Protein AF-A0A3M1HXH1-F1 (afdb_monomer)

Solvent-accessible surface area (backbone atoms only — not comparable to full-atom values): 6342 Å² total; per-residue (Å²): 128,79,93,63,72,95,75,57,53,61,95,86,37,62,71,75,61,37,61,41,95,89,81,43,70,46,76,88,44,58,52,86,65,68,46,50,64,62,38,23,75,74,55,79,38,80,52,63,81,38,90,57,32,92,78,54,69,67,51,60,57,67,43,50,77,71,72,41,80,65,71,60,72,55,82,80,43,47,68,58,52,51,52,52,52,51,55,52,52,55,51,52,53,52,55,52,62,77,73,107

pLDDT: mean 85.34, std 13.7, range [39.34, 98.38]

Mean predicted aligned error: 8.09 Å

Secondary structure (DSSP, 8-state):
--SS-TT-EETTEETT--EETTTEE-GGGTHHHHTHHHHHHTTSSGGGG-TTHHHHTTS-HHHHHTT-----THHHHHHHHHHHHHHHHHHHHHHHHH--

Radius of gyration: 22.23 Å; Cα contacts (8 Å, |Δi|>4): 54; chains: 1; bounding box: 49×23×65 Å

Structure (mmCIF, N/CA/C/O backbone):
data_AF-A0A3M1HXH1-F1
#
_entry.id   AF-A0A3M1HXH1-F1
#
loop_
_atom_site.group_PDB
_atom_site.id
_atom_site.type_symbol
_atom_site.label_atom_id
_atom_site.label_alt_id
_atom_site.label_comp_id
_atom_site.label_asym_id
_atom_site.label_entity_id
_atom_site.label_seq_id
_atom_site.pdbx_PDB_ins_code
_atom_site.Cartn_x
_atom_site.Cartn_y
_atom_site.Cartn_z
_atom_site.occupancy
_atom_site.B_iso_or_equiv
_atom_site.auth_seq_id
_atom_site.auth_comp_id
_atom_site.auth_asym_id
_atom_site.auth_atom_id
_atom_site.pdbx_PDB_model_num
ATOM 1 N N . VAL A 1 1 ? -12.513 2.309 -18.162 1.00 45.59 1 VAL A N 1
ATOM 2 C CA . VAL A 1 1 ? -11.455 3.347 -18.217 1.00 45.59 1 VAL A CA 1
ATOM 3 C C . VAL A 1 1 ? -10.334 2.797 -19.082 1.00 45.59 1 VAL A C 1
ATOM 5 O O . VAL A 1 1 ? -9.955 1.657 -18.848 1.00 45.59 1 VAL A O 1
ATOM 8 N N . SER A 1 2 ? -9.878 3.517 -20.115 1.00 39.34 2 SER A N 1
ATOM 9 C CA . SER A 1 2 ? -8.738 3.062 -20.930 1.00 39.34 2 SER A CA 1
ATOM 10 C C . SER A 1 2 ? -7.526 2.861 -20.019 1.00 39.34 2 SER A C 1
ATOM 12 O O . SER A 1 2 ? -7.116 3.799 -19.338 1.00 39.34 2 SER A O 1
ATOM 14 N N . TYR A 1 3 ? -6.979 1.645 -19.979 1.00 50.97 3 TYR A N 1
ATOM 15 C CA . TYR A 1 3 ? -5.814 1.304 -19.151 1.00 50.97 3 TYR A CA 1
ATOM 16 C C . TYR A 1 3 ? -4.504 1.910 -19.670 1.00 50.97 3 TYR A C 1
ATOM 18 O O . TYR A 1 3 ? -3.489 1.845 -18.984 1.00 50.97 3 TYR A O 1
ATOM 26 N N . VAL A 1 4 ? -4.524 2.516 -20.858 1.00 55.91 4 VAL A N 1
ATOM 27 C CA . VAL A 1 4 ? -3.369 3.178 -21.461 1.00 55.91 4 VAL A CA 1
ATOM 28 C C . VAL A 1 4 ? -3.746 4.637 -21.710 1.00 55.91 4 VAL A C 1
ATOM 30 O O . VAL A 1 4 ? -4.669 4.889 -22.496 1.00 55.91 4 VAL A O 1
ATOM 33 N N . PRO A 1 5 ? -3.096 5.608 -21.041 1.00 55.28 5 PRO A N 1
ATOM 34 C CA . PRO A 1 5 ? -3.256 7.008 -21.391 1.00 55.28 5 PRO A CA 1
ATOM 35 C C . PRO A 1 5 ? -2.759 7.205 -22.824 1.00 55.28 5 PRO A C 1
ATOM 37 O O . PRO A 1 5 ? -1.619 6.882 -23.143 1.00 55.28 5 PRO A O 1
ATOM 40 N N . THR A 1 6 ? -3.590 7.776 -23.692 1.00 52.75 6 THR A N 1
ATOM 41 C CA . THR A 1 6 ? -3.243 8.134 -25.082 1.00 52.75 6 THR A CA 1
ATOM 42 C C . THR A 1 6 ? -2.081 9.149 -25.168 1.00 52.75 6 THR A C 1
ATOM 44 O O . THR A 1 6 ? -1.605 9.467 -26.256 1.00 52.75 6 THR A O 1
ATOM 47 N N . TYR A 1 7 ? -1.633 9.682 -24.027 1.00 54.25 7 TYR A N 1
ATOM 48 C CA . TYR A 1 7 ? -0.830 10.899 -23.912 1.00 54.25 7 TYR A CA 1
ATOM 49 C C . TYR A 1 7 ? 0.645 10.659 -23.561 1.00 54.25 7 TYR A C 1
ATOM 51 O O . TYR A 1 7 ? 1.451 11.563 -23.756 1.00 54.25 7 TYR A O 1
ATOM 59 N N . GLU A 1 8 ? 1.026 9.469 -23.090 1.00 64.19 8 GLU A N 1
ATOM 60 C CA . GLU A 1 8 ? 2.422 9.177 -22.739 1.00 64.19 8 GLU A CA 1
ATOM 61 C C . GLU A 1 8 ? 3.194 8.724 -23.986 1.00 64.19 8 GLU A C 1
ATOM 63 O O . GLU A 1 8 ? 3.190 7.552 -24.382 1.00 64.19 8 GLU A O 1
ATOM 68 N N . ARG A 1 9 ? 3.804 9.708 -24.654 1.00 66.25 9 ARG A N 1
ATOM 69 C CA . ARG A 1 9 ? 4.631 9.527 -25.848 1.00 66.25 9 ARG A CA 1
ATOM 70 C C . ARG A 1 9 ? 6.036 10.060 -25.599 1.00 66.25 9 ARG A C 1
ATOM 72 O O . ARG A 1 9 ? 6.199 11.240 -25.311 1.00 66.25 9 ARG A O 1
ATOM 79 N N . GLU A 1 10 ? 7.032 9.203 -25.771 1.00 70.50 10 GLU A N 1
ATOM 80 C CA . GLU A 1 10 ? 8.437 9.600 -25.901 1.00 70.50 10 GLU A CA 1
ATOM 81 C C . GLU A 1 10 ? 8.762 9.582 -27.395 1.00 70.50 10 GLU A C 1
ATOM 83 O O . GLU A 1 10 ? 8.486 8.585 -28.065 1.00 70.50 10 GLU A O 1
ATOM 88 N N . GLU A 1 11 ? 9.280 10.690 -27.936 1.00 75.44 11 GLU A N 1
ATOM 89 C CA . GLU A 1 11 ? 9.629 10.804 -29.365 1.00 75.44 11 GLU A CA 1
ATOM 90 C C . GLU A 1 11 ? 8.484 10.348 -30.300 1.00 75.44 11 GLU A C 1
ATOM 92 O O . GLU A 1 11 ? 8.680 9.562 -31.226 1.00 75.44 11 GLU A O 1
ATOM 97 N N . GLU A 1 12 ? 7.253 10.786 -30.001 1.00 72.94 12 GLU A N 1
ATOM 98 C CA . GLU A 1 12 ? 6.008 10.451 -30.724 1.00 72.94 12 GLU A CA 1
ATOM 99 C C . GLU A 1 12 ? 5.556 8.977 -30.659 1.00 72.94 12 GLU A C 1
ATOM 101 O O . GLU A 1 12 ? 4.494 8.627 -31.185 1.00 72.94 12 GLU A O 1
ATOM 106 N N . LYS A 1 13 ? 6.280 8.105 -29.949 1.00 74.81 13 LYS A N 1
ATOM 107 C CA . LYS A 1 13 ? 5.941 6.682 -29.802 1.00 74.81 13 LYS A CA 1
ATOM 108 C C . LYS A 1 13 ? 5.209 6.423 -28.491 1.00 74.81 13 LYS A C 1
ATOM 110 O O . LYS A 1 13 ? 5.627 6.875 -27.432 1.00 74.81 13 LYS A O 1
ATOM 115 N N . ASN A 1 14 ? 4.129 5.641 -28.552 1.00 75.88 14 ASN A N 1
ATOM 116 C CA . ASN A 1 14 ? 3.440 5.161 -27.353 1.00 75.88 14 ASN A CA 1
ATOM 117 C C . ASN A 1 14 ? 4.381 4.253 -26.548 1.00 75.88 14 ASN A C 1
ATOM 119 O O . ASN A 1 14 ? 4.741 3.163 -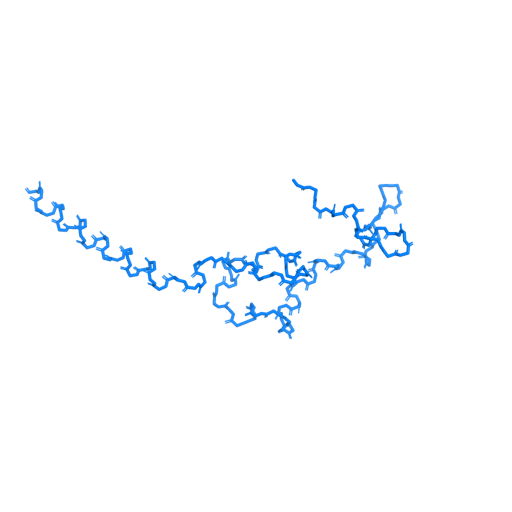27.001 1.00 75.88 14 ASN A O 1
ATOM 123 N N . ILE A 1 15 ? 4.735 4.692 -25.343 1.00 77.12 15 ILE A N 1
ATOM 124 C CA . ILE A 1 15 ? 5.706 4.007 -24.488 1.00 77.12 15 ILE A CA 1
ATOM 125 C C . ILE A 1 15 ? 5.179 2.686 -23.907 1.00 77.12 15 ILE A C 1
ATOM 127 O O . ILE A 1 15 ? 5.969 1.827 -23.518 1.00 77.12 15 ILE A O 1
ATOM 131 N N . PHE A 1 16 ? 3.857 2.497 -23.891 1.00 77.00 16 PHE A N 1
ATOM 132 C CA . PHE A 1 16 ? 3.182 1.280 -23.432 1.00 77.00 16 PHE A CA 1
ATOM 133 C C . PHE A 1 16 ? 2.862 0.293 -24.561 1.00 77.00 16 PHE A C 1
ATOM 135 O O . PHE A 1 16 ? 2.237 -0.741 -24.319 1.00 77.00 16 PHE A O 1
ATOM 142 N N . ALA A 1 17 ? 3.240 0.592 -25.807 1.00 78.69 17 ALA A N 1
ATOM 143 C CA . ALA A 1 17 ? 2.990 -0.309 -26.924 1.00 78.69 17 ALA A CA 1
ATOM 144 C C . ALA A 1 17 ? 3.796 -1.609 -26.763 1.00 78.69 17 ALA A C 1
ATOM 146 O O . ALA A 1 17 ? 5.013 -1.605 -26.896 1.00 78.69 17 ALA A O 1
ATOM 147 N N . VAL A 1 18 ? 3.115 -2.730 -26.522 1.00 81.00 18 VAL A N 1
ATOM 148 C CA . VAL A 1 18 ? 3.747 -4.049 -26.328 1.00 81.00 18 VAL A CA 1
ATOM 149 C C . VAL A 1 18 ? 3.928 -4.850 -27.619 1.00 81.00 18 VAL A C 1
ATOM 151 O O . VAL A 1 18 ? 4.594 -5.873 -27.608 1.00 81.00 18 VAL A O 1
ATOM 154 N N . GLY A 1 19 ? 3.353 -4.429 -28.744 1.00 82.44 19 GLY A N 1
ATOM 155 C CA . GLY A 1 19 ? 3.504 -5.135 -30.018 1.00 82.44 19 GLY A CA 1
ATOM 156 C C . GLY A 1 19 ? 2.351 -4.874 -30.976 1.00 82.44 19 GLY A C 1
ATOM 157 O O . GLY A 1 19 ? 1.639 -3.876 -30.859 1.00 82.44 19 GLY A O 1
ATOM 158 N N . ASN A 1 20 ? 2.159 -5.778 -31.935 1.00 84.12 20 ASN A N 1
ATOM 159 C CA . ASN A 1 20 ? 1.119 -5.670 -32.955 1.00 84.12 20 ASN A CA 1
ATOM 160 C C . ASN A 1 20 ? 0.494 -7.039 -33.248 1.00 84.12 20 ASN A C 1
ATOM 162 O O . ASN A 1 20 ? 1.208 -8.028 -33.356 1.00 84.12 20 ASN A O 1
ATOM 166 N N . LEU A 1 21 ? -0.821 -7.091 -33.480 1.00 84.50 21 LEU A N 1
ATOM 167 C CA . LEU A 1 21 ? -1.547 -8.337 -33.771 1.00 84.50 21 LEU A CA 1
ATOM 168 C C . LEU A 1 21 ? -0.953 -9.155 -34.933 1.00 84.50 21 LEU A C 1
ATOM 170 O O . LEU A 1 21 ? -1.040 -10.376 -34.916 1.00 84.50 21 LEU A O 1
ATOM 174 N N . ARG A 1 22 ? -0.337 -8.502 -35.929 1.00 88.50 22 ARG A N 1
ATOM 175 C CA . ARG A 1 22 ? 0.288 -9.169 -37.084 1.00 88.50 22 ARG A CA 1
ATOM 176 C C . ARG A 1 22 ? 1.730 -9.607 -36.838 1.00 88.50 22 ARG A C 1
ATOM 178 O O . ARG A 1 22 ? 2.180 -10.552 -37.471 1.00 88.50 22 ARG A O 1
ATOM 185 N N . LYS A 1 23 ? 2.465 -8.885 -35.988 1.00 84.81 23 LYS A N 1
ATOM 186 C CA . LYS A 1 23 ? 3.903 -9.113 -35.737 1.00 84.81 23 LYS A CA 1
ATOM 187 C C . LYS A 1 23 ? 4.173 -9.839 -34.417 1.00 84.81 23 LYS A C 1
ATOM 189 O O . LYS A 1 23 ? 5.308 -10.215 -34.160 1.00 84.81 23 LYS A O 1
ATOM 194 N N . GLY A 1 24 ? 3.141 -10.036 -33.600 1.00 81.38 24 GLY A N 1
ATOM 195 C CA . GLY A 1 24 ? 3.262 -10.582 -32.259 1.00 81.38 24 GLY A CA 1
ATOM 196 C C . GLY A 1 24 ? 3.634 -9.526 -31.219 1.00 81.38 24 GLY A C 1
ATOM 197 O O . GLY A 1 24 ? 3.579 -8.314 -31.457 1.00 81.38 24 GLY A O 1
ATOM 198 N N . VAL A 1 25 ? 3.954 -10.015 -30.026 1.00 79.56 25 VAL A N 1
ATOM 199 C CA . VAL A 1 25 ? 4.312 -9.197 -28.867 1.00 79.56 25 VAL A CA 1
ATOM 200 C C . VAL A 1 25 ? 5.829 -9.077 -28.781 1.00 79.56 25 VAL A C 1
ATOM 202 O O . VAL A 1 25 ? 6.535 -10.073 -28.881 1.00 79.56 25 VAL A O 1
ATOM 205 N N . GLU A 1 26 ? 6.319 -7.861 -28.569 1.00 77.31 26 GLU A N 1
ATOM 206 C CA . GLU A 1 26 ? 7.718 -7.588 -28.255 1.00 77.31 26 GLU A CA 1
ATOM 207 C C . GLU A 1 26 ? 7.918 -7.790 -26.745 1.00 77.31 26 GLU A C 1
ATOM 209 O O . GLU A 1 26 ? 7.454 -6.992 -25.927 1.00 77.31 26 GLU A O 1
ATOM 214 N N . GLU A 1 27 ? 8.567 -8.894 -26.364 1.00 65.81 27 GLU A N 1
ATOM 215 C CA . GLU A 1 27 ? 8.669 -9.350 -24.966 1.00 65.81 27 GLU A CA 1
ATOM 216 C C . GLU A 1 27 ? 9.290 -8.305 -24.027 1.00 65.81 27 GLU A C 1
ATOM 218 O O . GLU A 1 27 ? 8.814 -8.121 -22.907 1.00 65.81 27 GLU A O 1
ATOM 223 N N . THR A 1 28 ? 10.266 -7.538 -24.517 1.00 65.62 28 THR A N 1
ATOM 224 C CA . THR A 1 28 ? 10.996 -6.512 -23.754 1.00 65.62 28 THR A CA 1
ATOM 225 C C . THR A 1 28 ? 10.141 -5.313 -23.330 1.00 65.62 28 THR A C 1
ATOM 227 O O . THR A 1 28 ? 10.555 -4.533 -22.475 1.00 65.62 28 THR A O 1
ATOM 230 N N . LYS A 1 29 ? 8.934 -5.136 -23.889 1.00 66.38 29 LYS A N 1
ATOM 231 C CA . LYS A 1 29 ? 8.082 -3.962 -23.621 1.00 66.38 29 LYS A CA 1
ATOM 232 C C . LYS A 1 29 ? 7.017 -4.176 -22.541 1.00 66.38 29 LYS A C 1
ATOM 234 O O . LYS A 1 29 ? 6.321 -3.228 -22.180 1.00 66.38 29 LYS A O 1
ATOM 239 N N . ARG A 1 30 ? 6.882 -5.389 -21.989 1.00 66.44 30 ARG A N 1
ATOM 240 C CA . ARG A 1 30 ? 5.873 -5.713 -20.952 1.00 66.44 30 ARG A CA 1
ATOM 241 C C . ARG A 1 30 ? 6.234 -5.233 -19.543 1.00 66.44 30 ARG A C 1
ATOM 243 O O . ARG A 1 30 ? 5.366 -5.147 -18.676 1.00 66.44 30 ARG A O 1
ATOM 250 N N . GLU A 1 31 ? 7.495 -4.905 -19.309 1.00 70.81 31 GLU A N 1
ATOM 251 C CA . GLU A 1 31 ? 8.056 -4.734 -17.967 1.00 70.81 31 GLU A CA 1
ATOM 252 C C . GLU A 1 31 ? 7.623 -3.457 -17.222 1.00 70.81 31 GLU A C 1
ATOM 254 O O . GLU A 1 31 ? 7.728 -3.400 -15.996 1.00 70.81 31 GLU A O 1
ATOM 259 N N . ARG A 1 32 ? 7.076 -2.445 -17.916 1.00 75.44 32 ARG A N 1
ATOM 260 C CA . ARG A 1 32 ? 6.846 -1.100 -17.340 1.00 75.44 32 ARG A CA 1
ATOM 261 C C . ARG A 1 32 ? 5.959 -1.074 -16.086 1.00 75.44 32 ARG A C 1
ATOM 263 O O . ARG A 1 32 ? 6.227 -0.295 -15.175 1.00 75.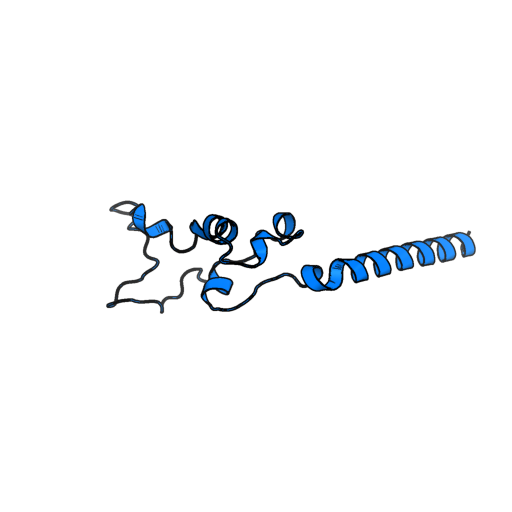44 32 ARG A O 1
ATOM 270 N N . LEU A 1 33 ? 4.912 -1.901 -16.038 1.00 81.38 33 LEU A N 1
ATOM 271 C CA . LEU A 1 33 ? 4.049 -2.068 -14.854 1.00 81.38 33 LEU A CA 1
ATOM 272 C C . LEU A 1 33 ? 4.141 -3.479 -14.251 1.00 81.38 33 LEU A C 1
ATOM 274 O O . LEU A 1 33 ? 3.727 -3.681 -13.111 1.00 81.38 33 LEU A O 1
ATOM 278 N N . GLY A 1 34 ? 4.686 -4.447 -14.998 1.00 83.44 34 GLY A N 1
ATOM 279 C CA . GLY A 1 34 ? 4.812 -5.841 -14.566 1.00 83.44 34 GLY A CA 1
ATOM 280 C C . GLY A 1 34 ? 5.854 -6.055 -13.466 1.00 83.44 34 GLY A C 1
ATOM 281 O O . GLY A 1 34 ? 5.706 -6.964 -12.656 1.00 83.44 34 GLY A O 1
ATOM 282 N N . ASN A 1 35 ? 6.857 -5.178 -13.370 1.00 89.56 35 ASN A N 1
ATOM 283 C CA . ASN A 1 35 ? 7.963 -5.318 -12.416 1.00 89.56 35 ASN A CA 1
ATOM 284 C C . ASN A 1 35 ? 7.639 -4.837 -10.987 1.00 89.56 35 ASN A C 1
ATOM 286 O O . ASN A 1 35 ? 8.526 -4.801 -10.137 1.00 89.56 35 ASN A O 1
ATOM 290 N N . PHE A 1 36 ? 6.387 -4.479 -10.690 1.00 91.62 36 PHE A N 1
ATOM 291 C CA . PHE A 1 36 ? 6.007 -3.851 -9.421 1.00 91.62 36 PHE A CA 1
ATOM 292 C C . PHE A 1 36 ? 6.404 -4.660 -8.173 1.00 91.62 36 PHE A C 1
ATOM 294 O O . PHE A 1 36 ? 6.927 -4.095 -7.215 1.00 91.62 36 PHE A O 1
ATOM 301 N N . TYR A 1 37 ? 6.231 -5.984 -8.177 1.00 93.44 37 TYR A N 1
ATOM 302 C CA . TYR A 1 37 ? 6.622 -6.810 -7.027 1.00 93.44 37 TYR A CA 1
ATOM 303 C C . TYR A 1 37 ? 8.141 -6.868 -6.827 1.00 93.44 37 TYR A C 1
ATOM 305 O O . TYR A 1 37 ? 8.603 -6.776 -5.692 1.00 93.44 37 TYR A O 1
ATOM 313 N N . HIS A 1 38 ? 8.926 -6.886 -7.907 1.00 94.44 38 HIS A N 1
ATOM 314 C CA . HIS A 1 38 ? 10.381 -6.746 -7.810 1.00 94.44 38 HIS A CA 1
ATOM 315 C C . HIS A 1 38 ? 10.792 -5.369 -7.274 1.00 94.44 38 HIS A C 1
ATOM 317 O O . HIS A 1 38 ? 11.765 -5.255 -6.529 1.00 94.44 38 HIS A O 1
ATOM 323 N N . GLU A 1 39 ? 10.056 -4.308 -7.618 1.00 94.00 39 GLU A N 1
ATOM 324 C CA . GLU A 1 39 ? 10.276 -2.983 -7.033 1.00 94.00 39 GLU A CA 1
ATOM 325 C C . GLU A 1 39 ? 9.993 -2.977 -5.521 1.00 94.00 39 GLU A C 1
ATOM 327 O O . GLU A 1 39 ? 10.772 -2.412 -4.748 1.00 94.00 39 GLU A O 1
ATOM 332 N N . ILE A 1 40 ? 8.923 -3.652 -5.082 1.00 95.69 40 ILE A N 1
ATOM 333 C CA . ILE A 1 40 ? 8.614 -3.838 -3.658 1.00 95.69 40 ILE A CA 1
ATOM 334 C C . ILE A 1 40 ? 9.746 -4.596 -2.954 1.00 95.69 40 ILE A C 1
ATOM 336 O O . ILE A 1 40 ? 10.225 -4.139 -1.918 1.00 95.69 40 ILE A O 1
ATOM 340 N N . GLU A 1 41 ? 10.222 -5.711 -3.510 1.00 95.81 41 GLU A N 1
ATOM 341 C CA . GLU A 1 41 ? 11.324 -6.503 -2.940 1.00 95.81 41 GLU A CA 1
ATOM 342 C C . GLU A 1 41 ? 12.609 -5.677 -2.782 1.00 95.81 41 GLU A C 1
ATOM 344 O O . GLU A 1 41 ? 13.291 -5.753 -1.752 1.00 95.81 41 GLU A O 1
ATOM 349 N N . LYS A 1 42 ? 12.905 -4.813 -3.761 1.00 96.12 42 LYS A N 1
ATOM 350 C CA . LYS A 1 42 ? 14.031 -3.865 -3.724 1.00 96.12 42 LYS A CA 1
ATOM 351 C C . LYS A 1 42 ? 13.841 -2.719 -2.724 1.00 96.12 42 LYS A C 1
ATOM 353 O O . LYS A 1 42 ? 14.800 -2.016 -2.431 1.00 96.12 42 LYS A O 1
ATOM 358 N N . GLY A 1 43 ? 12.646 -2.556 -2.154 1.00 94.50 43 GLY A N 1
ATOM 359 C CA . GLY A 1 43 ? 12.338 -1.514 -1.173 1.00 94.50 43 GLY A CA 1
ATOM 360 C C . GLY A 1 43 ? 12.022 -0.152 -1.789 1.00 94.50 43 GLY A C 1
ATOM 361 O O . GLY A 1 43 ? 12.076 0.849 -1.083 1.00 94.50 43 GLY A O 1
ATOM 362 N N . LEU A 1 44 ? 11.675 -0.104 -3.079 1.00 93.75 44 LEU A N 1
ATOM 363 C CA . LEU A 1 44 ? 11.277 1.138 -3.756 1.00 93.75 44 LEU A CA 1
ATOM 364 C C . LEU A 1 44 ? 9.906 1.646 -3.290 1.00 93.75 44 LEU A C 1
ATOM 366 O O . LEU A 1 44 ? 9.603 2.825 -3.437 1.00 93.75 44 LEU A O 1
ATOM 370 N N . HIS A 1 45 ? 9.096 0.763 -2.702 1.00 94.06 45 HIS A N 1
ATOM 371 C CA . HIS A 1 45 ? 7.775 1.075 -2.164 1.00 94.06 45 HIS A CA 1
ATOM 372 C C . HIS A 1 45 ? 7.701 0.698 -0.679 1.00 94.06 45 HIS A C 1
ATOM 374 O O . HIS A 1 45 ? 8.271 -0.322 -0.273 1.00 94.06 45 HIS A O 1
ATOM 380 N N . PRO A 1 46 ? 6.916 1.422 0.143 1.00 94.19 46 PRO A N 1
ATOM 381 C CA . PRO A 1 46 ? 6.748 1.122 1.571 1.00 94.19 46 PRO A CA 1
ATOM 382 C C . PRO A 1 46 ? 6.029 -0.213 1.825 1.00 94.19 46 PRO A C 1
ATOM 384 O O . PRO A 1 46 ? 5.884 -0.650 2.964 1.00 94.19 46 PRO A O 1
ATOM 387 N N . CYS A 1 47 ? 5.545 -0.867 0.768 1.00 96.25 47 CYS A N 1
ATOM 388 C CA . CYS A 1 47 ? 4.896 -2.167 0.822 1.00 96.25 47 CYS A CA 1
ATOM 389 C C . CYS A 1 47 ? 5.813 -3.278 1.358 1.00 96.25 47 CYS A C 1
ATOM 391 O O . CYS A 1 47 ? 5.285 -4.218 1.942 1.00 96.25 47 CYS A O 1
ATOM 393 N N . LYS A 1 48 ? 7.147 -3.165 1.229 1.00 96.31 48 LYS A N 1
ATOM 394 C CA . LYS A 1 48 ? 8.105 -4.216 1.631 1.00 96.31 48 LYS A CA 1
ATOM 395 C C . LYS A 1 48 ? 7.949 -4.669 3.087 1.00 96.31 48 LYS A C 1
ATOM 397 O O . LYS A 1 48 ? 8.090 -5.848 3.380 1.00 96.31 48 LYS A O 1
ATOM 402 N N . SER A 1 49 ? 7.657 -3.735 3.989 1.00 95.94 49 SER A N 1
ATOM 403 C CA . SER A 1 49 ? 7.452 -3.988 5.422 1.00 95.94 49 SER A CA 1
ATOM 404 C C . SER A 1 49 ? 5.982 -3.886 5.845 1.00 95.94 49 SER A C 1
ATOM 406 O O . SER A 1 49 ? 5.665 -3.906 7.033 1.00 95.94 49 SER A O 1
ATOM 408 N N . CYS A 1 50 ? 5.058 -3.755 4.890 1.00 96.56 50 CYS A N 1
ATOM 409 C CA . CYS A 1 50 ? 3.643 -3.568 5.176 1.00 96.56 50 CYS A CA 1
ATOM 410 C C . CYS A 1 50 ? 2.962 -4.911 5.466 1.00 96.56 50 CYS A C 1
ATOM 412 O O . CYS A 1 50 ? 2.770 -5.724 4.564 1.00 96.56 50 CYS A O 1
ATOM 414 N N . LEU A 1 51 ? 2.483 -5.088 6.699 1.00 96.44 51 LEU A N 1
ATOM 415 C CA . LEU A 1 51 ? 1.718 -6.268 7.135 1.00 96.44 51 LEU A CA 1
ATOM 416 C C . LEU A 1 51 ? 0.444 -6.515 6.303 1.00 96.44 51 LEU A C 1
ATOM 418 O O . LEU A 1 51 ? -0.054 -7.633 6.241 1.00 96.44 51 LEU A O 1
ATOM 422 N N . PHE A 1 52 ? -0.082 -5.476 5.649 1.00 96.94 52 PHE A N 1
ATOM 423 C CA . PHE A 1 52 ? -1.299 -5.545 4.838 1.00 96.94 52 PHE A CA 1
ATOM 424 C C . PHE A 1 52 ? -1.057 -5.826 3.349 1.00 96.94 52 PHE A C 1
ATOM 426 O O . PHE A 1 52 ? -2.028 -5.944 2.598 1.00 96.94 52 PHE A O 1
ATOM 433 N N . LEU A 1 53 ? 0.201 -5.936 2.901 1.00 96.62 53 LEU A N 1
ATOM 434 C CA . LEU A 1 53 ? 0.522 -6.226 1.499 1.00 96.62 53 LEU A CA 1
ATOM 435 C C . LEU A 1 53 ? -0.183 -7.490 0.963 1.00 96.62 53 LEU A C 1
ATOM 437 O O . LEU A 1 53 ? -0.739 -7.398 -0.131 1.00 96.62 53 LEU A O 1
ATOM 441 N N . PRO A 1 54 ? -0.270 -8.617 1.701 1.00 95.62 54 PRO A N 1
ATOM 442 C CA . PRO A 1 54 ? -0.953 -9.819 1.209 1.00 95.62 54 PRO A CA 1
ATOM 443 C C . PRO A 1 54 ? -2.449 -9.628 0.925 1.00 95.62 54 PRO A C 1
ATOM 445 O O . PRO A 1 54 ? -3.032 -10.401 0.175 1.00 95.62 54 PRO A O 1
ATOM 448 N N . VAL A 1 55 ? -3.074 -8.605 1.516 1.00 95.44 55 VAL A N 1
ATOM 449 C CA . VAL A 1 55 ? -4.503 -8.312 1.339 1.00 95.44 55 VAL A CA 1
ATOM 450 C C . VAL A 1 55 ? -4.723 -7.299 0.220 1.00 95.44 55 VAL A C 1
ATOM 452 O O . VAL A 1 55 ? -5.652 -7.439 -0.568 1.00 95.44 55 VAL A O 1
ATOM 455 N N . CYS A 1 56 ? -3.893 -6.253 0.149 1.00 95.31 56 CYS A N 1
ATOM 456 C CA . CYS A 1 56 ? -4.097 -5.165 -0.810 1.00 95.31 56 CYS A CA 1
ATOM 457 C C . CYS A 1 56 ? -3.303 -5.310 -2.115 1.00 95.31 56 CYS A C 1
ATOM 459 O O . CYS A 1 56 ? -3.579 -4.575 -3.063 1.00 95.31 56 CYS A O 1
ATOM 461 N N . GLY A 1 57 ? -2.281 -6.171 -2.158 1.00 94.88 57 GLY A N 1
ATOM 462 C CA . GLY A 1 57 ? -1.395 -6.350 -3.315 1.00 94.88 57 GLY A CA 1
ATOM 463 C C . GLY A 1 57 ? -0.608 -5.096 -3.718 1.00 94.88 57 GLY A C 1
ATOM 464 O O . GLY A 1 57 ? -0.072 -5.035 -4.817 1.00 94.88 57 GLY A O 1
ATOM 465 N N . GLY A 1 58 ? -0.573 -4.061 -2.870 1.00 94.31 58 GLY A N 1
ATOM 466 C CA . GLY A 1 58 ? -0.016 -2.752 -3.220 1.00 94.31 58 GLY A CA 1
ATOM 467 C C . GLY A 1 58 ? -0.910 -1.910 -4.142 1.00 94.31 58 GLY A C 1
ATOM 468 O O . GLY A 1 58 ? -0.457 -0.874 -4.624 1.00 94.31 58 GLY A O 1
ATOM 469 N N . ALA A 1 59 ? -2.177 -2.296 -4.337 1.00 93.44 59 ALA A N 1
ATOM 470 C CA . ALA A 1 59 ? -3.143 -1.620 -5.206 1.00 93.44 59 ALA A CA 1
ATOM 471 C C . ALA A 1 59 ? -2.623 -1.441 -6.651 1.00 93.44 59 ALA A C 1
ATOM 473 O O . ALA A 1 59 ? -1.989 -2.342 -7.189 1.00 93.44 59 ALA A O 1
ATOM 474 N N . CYS A 1 60 ? -2.945 -0.334 -7.330 1.00 91.19 60 CYS A N 1
ATOM 475 C CA . CYS A 1 60 ? -2.593 -0.145 -8.741 1.00 91.19 60 CYS A CA 1
ATOM 476 C C . CYS A 1 60 ? -1.158 0.405 -8.908 1.00 91.19 60 CYS A C 1
ATOM 478 O O . CYS A 1 60 ? -0.916 1.545 -8.504 1.00 91.19 60 CYS A O 1
ATOM 480 N N . PRO A 1 61 ? -0.230 -0.312 -9.580 1.00 90.38 61 PRO A N 1
ATOM 481 C CA . PRO A 1 61 ? 1.139 0.163 -9.832 1.00 90.38 61 PRO A CA 1
ATOM 482 C C . PRO A 1 61 ? 1.218 1.486 -10.607 1.00 90.38 61 PRO A C 1
ATOM 484 O O . PRO A 1 61 ? 2.142 2.268 -10.405 1.00 90.38 61 PRO A O 1
ATOM 487 N N . LYS A 1 62 ? 0.229 1.772 -11.466 1.00 87.56 62 LYS A N 1
ATOM 488 C CA . LYS A 1 62 ? 0.145 3.035 -12.218 1.00 87.56 62 LYS A CA 1
ATOM 489 C C . LYS A 1 62 ? 0.063 4.248 -11.289 1.00 87.56 62 LYS A C 1
ATOM 491 O O . LYS A 1 62 ? 0.776 5.217 -11.508 1.00 87.56 62 LYS A O 1
ATOM 496 N N . LEU A 1 63 ? -0.734 4.164 -10.220 1.00 89.81 63 LEU A N 1
ATOM 497 C CA . LEU A 1 63 ? -0.884 5.267 -9.264 1.00 89.81 63 LEU A CA 1
ATOM 498 C C . LEU A 1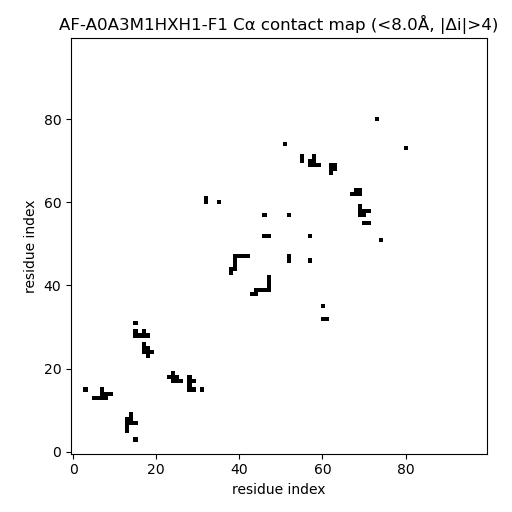 63 ? 0.436 5.574 -8.547 1.00 89.81 63 LEU A C 1
ATOM 50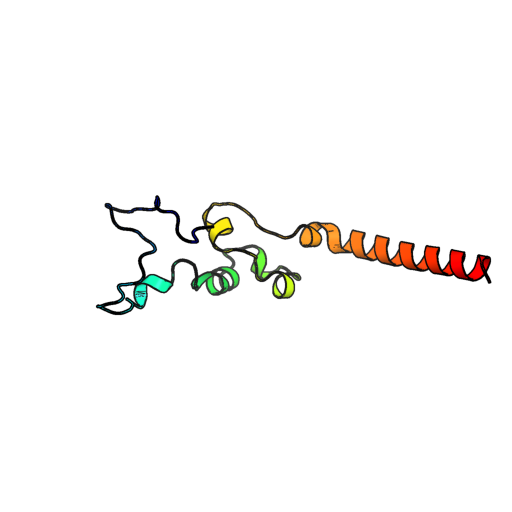0 O O . LEU A 1 63 ? 0.753 6.741 -8.345 1.00 89.81 63 LEU A O 1
ATOM 504 N N . TRP A 1 64 ? 1.237 4.548 -8.239 1.00 90.56 64 TRP A N 1
ATOM 505 C CA . TRP A 1 64 ? 2.581 4.735 -7.684 1.00 90.56 64 TRP A CA 1
ATOM 506 C C . TRP A 1 64 ? 3.515 5.464 -8.654 1.00 90.56 64 TRP A C 1
ATOM 508 O O . TRP A 1 64 ? 4.250 6.354 -8.234 1.00 90.56 64 TRP A O 1
ATOM 518 N N . LYS A 1 65 ? 3.473 5.127 -9.952 1.00 86.12 65 LYS A N 1
ATOM 519 C CA . LYS A 1 65 ? 4.247 5.832 -10.993 1.00 86.12 65 LYS A CA 1
ATOM 520 C C . LYS A 1 65 ? 3.800 7.288 -11.160 1.00 86.12 65 LYS A C 1
ATOM 522 O O . LYS A 1 65 ? 4.633 8.149 -11.408 1.00 86.12 65 L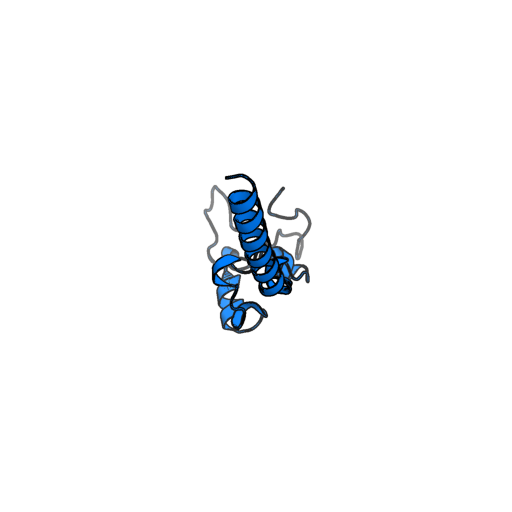YS A O 1
ATOM 527 N N . GLU A 1 66 ? 2.515 7.563 -10.956 1.00 87.94 66 GLU A N 1
ATOM 528 C CA . GLU A 1 66 ? 1.932 8.912 -10.950 1.00 87.94 66 GLU A CA 1
ATOM 529 C C . GLU A 1 66 ? 2.190 9.679 -9.634 1.00 87.94 66 GLU A C 1
ATOM 531 O O . GLU A 1 66 ? 1.661 10.771 -9.440 1.00 87.94 66 GLU A O 1
ATOM 536 N N . GLY A 1 67 ? 2.987 9.127 -8.709 1.00 88.31 67 GLY A N 1
ATOM 537 C CA . GLY A 1 67 ? 3.354 9.779 -7.447 1.00 88.31 67 GLY A CA 1
ATOM 538 C C . GLY A 1 67 ? 2.278 9.716 -6.359 1.00 88.31 67 GLY A C 1
ATOM 539 O O . GLY A 1 67 ? 2.416 10.344 -5.312 1.00 88.31 67 GLY A O 1
ATOM 540 N N . SER A 1 68 ? 1.211 8.948 -6.575 1.00 90.00 68 SER A N 1
ATOM 541 C CA . SER A 1 68 ? 0.159 8.721 -5.587 1.00 90.00 68 SER A CA 1
ATOM 542 C C . SER A 1 68 ? 0.435 7.462 -4.766 1.00 90.00 68 SER A C 1
ATOM 544 O O . SER A 1 68 ? 0.899 6.452 -5.284 1.00 90.00 68 SER A O 1
ATOM 546 N N . CYS A 1 69 ? 0.096 7.494 -3.474 1.00 91.62 69 CYS A N 1
ATOM 547 C CA . CYS A 1 69 ? 0.177 6.338 -2.577 1.00 91.62 69 CYS A CA 1
ATOM 548 C C . CYS A 1 69 ? -1.219 5.702 -2.413 1.00 91.62 69 CYS A C 1
ATOM 550 O O . CYS A 1 69 ? -1.985 6.134 -1.547 1.00 91.62 69 CYS A O 1
ATOM 552 N N . PRO A 1 70 ? -1.589 4.679 -3.209 1.00 94.56 70 PRO A N 1
ATOM 553 C CA . PRO A 1 70 ? -2.923 4.072 -3.206 1.00 94.56 70 PRO A CA 1
ATOM 554 C C . PRO A 1 70 ? -3.142 3.076 -2.053 1.00 94.56 70 PRO A C 1
ATOM 556 O O . PRO A 1 70 ? -3.724 2.007 -2.238 1.00 94.56 70 PRO A O 1
ATOM 559 N N . CYS A 1 71 ? -2.657 3.383 -0.848 1.00 96.19 71 CYS A N 1
ATOM 560 C CA . CYS A 1 71 ? -2.897 2.520 0.306 1.00 96.19 71 CYS A CA 1
ATOM 561 C C . CYS A 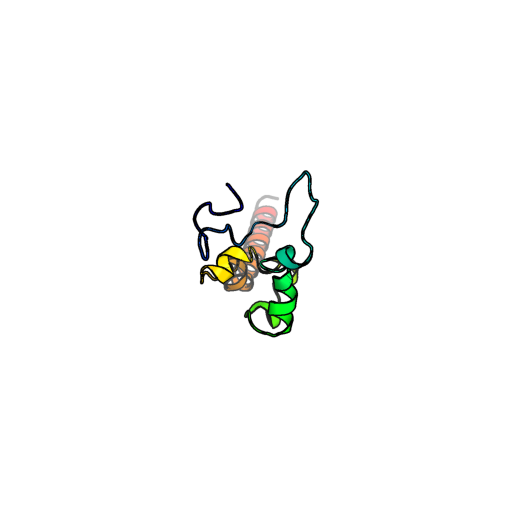1 71 ? -4.387 2.538 0.691 1.00 96.19 71 CYS A C 1
ATOM 563 O O . CYS A 1 71 ? -4.965 3.617 0.824 1.00 96.19 71 CYS A O 1
ATOM 565 N N . PRO A 1 72 ? -5.015 1.376 0.939 1.00 95.06 72 PRO A N 1
ATOM 566 C CA . PRO A 1 72 ? -6.400 1.345 1.385 1.00 95.06 72 PRO A CA 1
ATOM 567 C C . PRO A 1 72 ? -6.525 1.937 2.793 1.00 95.06 72 PRO A C 1
ATOM 569 O O . PRO A 1 72 ? -5.623 1.789 3.620 1.00 95.06 72 PRO A O 1
ATOM 572 N N . SER A 1 73 ? -7.670 2.553 3.099 1.00 95.69 73 SER A N 1
ATOM 573 C CA . SER A 1 73 ? -7.889 3.251 4.377 1.00 95.69 73 SER A CA 1
ATOM 574 C C . SER A 1 73 ? -7.640 2.365 5.601 1.00 95.69 73 SER A C 1
ATOM 576 O O . SER A 1 73 ? -7.141 2.843 6.615 1.00 95.69 73 SER A O 1
ATOM 578 N N . PHE A 1 74 ? -7.941 1.063 5.499 1.00 95.56 74 PHE A N 1
ATOM 579 C CA . PHE A 1 74 ? -7.755 0.115 6.596 1.00 95.56 74 PHE A CA 1
ATOM 580 C C . PHE A 1 74 ? -6.291 -0.032 7.023 1.00 95.56 74 PHE A C 1
ATOM 582 O O . PHE A 1 74 ? -6.045 -0.377 8.171 1.00 95.56 74 PHE A O 1
ATOM 589 N N . LYS A 1 75 ? -5.313 0.292 6.163 1.00 96.06 75 LYS A N 1
ATOM 590 C CA . LYS A 1 75 ? -3.896 0.335 6.558 1.00 96.06 75 LYS A CA 1
ATOM 591 C C . LYS A 1 75 ? -3.676 1.260 7.759 1.00 96.06 75 LYS A C 1
ATOM 593 O O . LYS A 1 75 ? -2.816 0.986 8.589 1.00 96.06 75 LYS A O 1
ATOM 598 N N . PHE A 1 76 ? -4.439 2.347 7.828 1.00 95.81 76 PHE A N 1
ATOM 599 C CA . PHE A 1 76 ? -4.266 3.409 8.815 1.00 95.81 76 PHE A CA 1
ATOM 600 C C . PHE A 1 76 ? -5.206 3.283 10.011 1.00 95.81 76 PHE A C 1
ATOM 602 O O . PHE A 1 76 ? -4.967 3.943 11.013 1.00 95.81 76 PHE A O 1
ATOM 609 N N . ASN A 1 77 ? -6.272 2.479 9.906 1.00 97.00 77 ASN A N 1
ATOM 610 C CA . ASN A 1 77 ? -7.293 2.392 10.950 1.00 97.00 77 ASN A CA 1
ATOM 611 C C . ASN A 1 77 ? -7.833 0.978 11.230 1.00 97.00 77 ASN A C 1
ATOM 613 O O . ASN A 1 77 ? -8.959 0.820 11.706 1.00 97.00 77 ASN A O 1
ATOM 617 N N . MET A 1 78 ? -7.074 -0.077 10.906 1.00 97.31 78 MET A N 1
ATOM 618 C CA . MET A 1 78 ? -7.518 -1.454 11.158 1.00 97.31 78 MET A CA 1
ATOM 619 C C . MET A 1 78 ? -7.764 -1.711 12.647 1.00 97.31 78 MET A C 1
ATOM 621 O O . MET A 1 78 ? -8.752 -2.348 13.001 1.00 97.31 78 MET A O 1
ATOM 625 N N . LYS A 1 79 ? -6.892 -1.204 13.526 1.00 97.12 79 LYS A N 1
ATOM 626 C CA . LYS A 1 79 ? -7.020 -1.399 14.974 1.0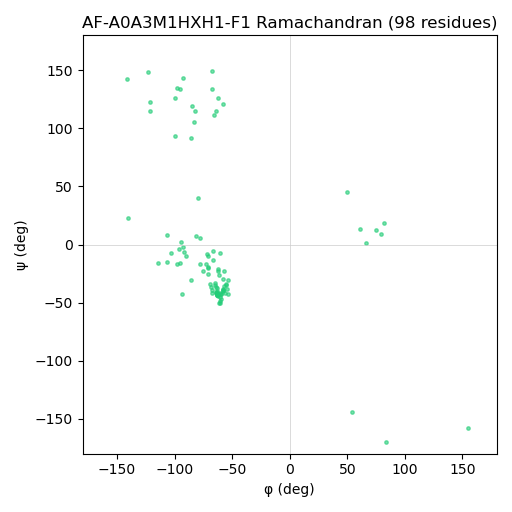0 97.12 79 LYS A CA 1
ATOM 627 C C . LYS A 1 79 ? -8.340 -0.825 15.487 1.00 97.12 79 LYS A C 1
ATOM 629 O O . LYS A 1 79 ? -9.072 -1.499 16.201 1.00 97.12 79 LYS A O 1
ATOM 634 N N . GLU A 1 80 ? -8.667 0.390 15.070 1.00 98.06 80 GLU A N 1
ATOM 635 C CA . GLU A 1 80 ? -9.885 1.102 15.445 1.00 98.06 80 GLU A CA 1
ATOM 636 C C . GLU A 1 80 ? -11.122 0.372 14.917 1.00 98.06 80 GLU A C 1
ATOM 638 O O . GLU A 1 80 ? -12.095 0.206 15.650 1.00 98.06 80 GLU A O 1
ATOM 643 N N . ARG A 1 81 ? -11.070 -0.140 13.679 1.00 97.00 81 ARG A N 1
ATOM 644 C CA . ARG A 1 81 ? -12.151 -0.962 13.110 1.00 97.00 81 ARG A CA 1
ATOM 645 C C . ARG A 1 81 ? -12.405 -2.225 13.931 1.00 97.00 81 ARG A C 1
ATOM 647 O O . ARG A 1 81 ? -13.563 -2.555 14.167 1.00 97.00 81 ARG A O 1
ATOM 654 N N . LEU A 1 82 ? -11.349 -2.912 14.370 1.00 97.50 82 LEU A N 1
ATOM 655 C CA . LEU A 1 82 ? -11.468 -4.121 15.192 1.00 97.50 82 LEU A CA 1
ATOM 656 C C . LEU A 1 82 ? -12.035 -3.812 16.582 1.00 97.50 82 LEU A C 1
ATOM 658 O O . LEU A 1 82 ? -12.915 -4.529 17.048 1.00 97.50 82 LEU A O 1
ATOM 662 N N . MET A 1 83 ? -11.589 -2.722 17.212 1.00 98.38 83 MET A N 1
ATOM 663 C CA . MET A 1 83 ? -12.129 -2.276 18.500 1.00 98.38 83 MET A CA 1
ATOM 664 C C . MET A 1 83 ? -13.611 -1.911 18.400 1.00 98.38 83 MET A C 1
ATOM 666 O O . MET A 1 83 ? -14.403 -2.326 19.243 1.00 98.38 83 MET A O 1
ATOM 670 N N . LEU A 1 84 ? -13.997 -1.174 17.353 1.00 97.81 84 LEU A N 1
ATOM 671 C CA . LEU A 1 84 ? -15.391 -0.811 17.113 1.00 97.81 84 LEU A CA 1
ATOM 672 C C . LEU A 1 84 ? -16.251 -2.052 16.860 1.00 97.81 84 LEU A C 1
ATOM 674 O O . LEU A 1 84 ? -17.339 -2.164 17.415 1.00 97.81 84 LEU A O 1
ATOM 678 N N . TYR A 1 85 ? -15.753 -2.995 16.057 1.00 97.75 85 TYR A N 1
ATOM 679 C CA . TYR A 1 85 ? -16.437 -4.260 15.808 1.00 97.75 85 TYR A CA 1
ATOM 680 C C . TYR A 1 85 ? -16.640 -5.059 17.099 1.00 97.75 85 TYR A C 1
ATOM 682 O O . TYR A 1 85 ? -17.741 -5.542 17.343 1.00 97.75 85 TYR A O 1
ATOM 690 N N . TYR A 1 86 ? -15.614 -5.156 17.947 1.00 97.88 86 TYR A N 1
ATOM 691 C CA . TYR A 1 86 ? -15.715 -5.833 19.239 1.00 97.88 86 TYR A CA 1
ATOM 692 C C . TYR A 1 86 ? -16.753 -5.170 20.153 1.00 97.88 86 TYR A C 1
ATOM 694 O O . TYR A 1 86 ? -17.656 -5.843 20.642 1.00 97.88 86 TYR A O 1
ATOM 702 N N . ALA A 1 87 ? -16.675 -3.847 20.331 1.00 97.75 87 ALA A N 1
ATOM 703 C CA . ALA A 1 87 ? -17.634 -3.100 21.145 1.00 97.75 87 ALA A CA 1
ATOM 704 C C . ALA A 1 87 ? -19.074 -3.277 20.637 1.00 97.75 87 ALA A C 1
ATOM 706 O O . ALA A 1 87 ? -19.998 -3.461 21.424 1.00 97.75 87 ALA A O 1
ATOM 707 N N . TRP A 1 88 ? -19.254 -3.286 19.316 1.00 97.56 88 TRP A N 1
ATOM 708 C CA . TRP A 1 88 ? -20.546 -3.518 18.684 1.00 97.56 88 TRP A CA 1
ATOM 709 C C . TRP A 1 88 ? -21.117 -4.913 18.970 1.00 97.56 88 TRP A C 1
ATOM 711 O O . TRP A 1 88 ? -22.313 -5.035 19.216 1.00 97.56 88 TRP A O 1
ATOM 721 N N . GLN A 1 89 ? -20.283 -5.959 18.966 1.00 97.44 89 GLN A N 1
ATOM 722 C CA . GLN A 1 89 ? -20.732 -7.308 19.335 1.00 97.44 89 GLN A CA 1
ATOM 723 C C . GLN A 1 89 ? -21.190 -7.368 20.794 1.00 97.44 89 GLN A C 1
ATOM 725 O O . GLN A 1 89 ? -22.253 -7.909 21.073 1.00 97.44 89 GLN A O 1
ATOM 730 N N . GLN A 1 90 ? -20.441 -6.744 21.706 1.00 96.00 90 GLN A N 1
ATOM 731 C CA . GLN A 1 90 ? -20.790 -6.717 23.129 1.00 96.00 90 GLN A CA 1
ATOM 732 C C . GLN A 1 90 ? -22.119 -5.993 23.390 1.00 96.00 90 GLN A C 1
ATOM 734 O O . GLN A 1 90 ? -22.944 -6.481 24.153 1.00 96.00 90 GLN A O 1
ATOM 739 N N . LEU A 1 91 ? -22.368 -4.864 22.718 1.00 95.56 91 LEU A N 1
ATOM 740 C CA . LEU A 1 91 ? -23.647 -4.150 22.836 1.00 95.56 91 LEU A CA 1
ATOM 741 C C . LEU A 1 91 ? -24.824 -4.995 22.336 1.00 95.56 91 LEU A C 1
ATOM 743 O O . LEU A 1 91 ? -25.850 -5.071 23.004 1.00 95.56 91 LEU A O 1
ATOM 747 N N . LYS A 1 92 ? -24.658 -5.680 21.200 1.00 94.06 92 LYS A N 1
ATOM 748 C CA . LYS A 1 92 ? -25.691 -6.571 20.657 1.00 94.06 92 LYS A CA 1
ATOM 749 C C . LYS A 1 92 ? -26.014 -7.748 21.570 1.00 94.06 92 LYS A C 1
ATOM 751 O O . LYS A 1 92 ? -27.167 -8.161 21.642 1.00 94.06 92 LYS A O 1
ATOM 756 N N . GLU A 1 93 ? -25.007 -8.309 22.233 1.00 91.75 93 GLU A N 1
ATOM 757 C CA . GLU A 1 93 ? -25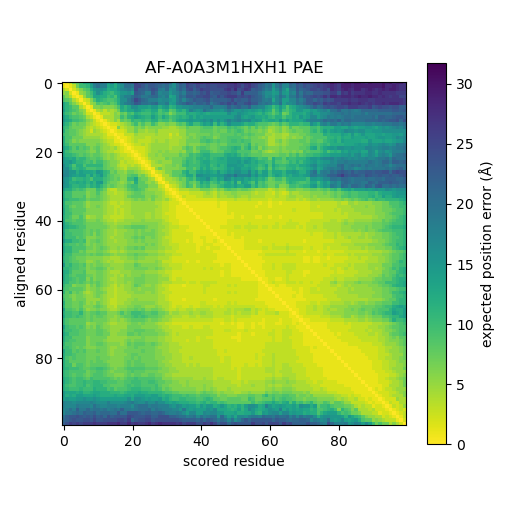.211 -9.381 23.207 1.00 91.75 93 GLU A CA 1
ATOM 758 C C . GLU A 1 93 ? -26.042 -8.889 24.397 1.00 91.75 93 GLU A C 1
ATOM 760 O O . GLU A 1 93 ? -26.980 -9.576 24.789 1.00 91.75 93 GLU A O 1
ATOM 765 N N . ILE A 1 94 ? -25.766 -7.686 24.914 1.00 90.44 94 ILE A N 1
ATOM 766 C CA . ILE A 1 94 ? -26.551 -7.071 25.998 1.00 90.44 94 ILE A CA 1
ATOM 767 C C . ILE A 1 94 ? -28.008 -6.869 25.564 1.00 90.44 94 ILE A C 1
ATOM 769 O O . ILE A 1 94 ? -28.912 -7.333 26.253 1.00 90.44 94 ILE A O 1
ATOM 773 N N . GLU A 1 95 ? -28.240 -6.267 24.393 1.00 87.62 95 GLU A N 1
ATOM 774 C CA . GLU A 1 95 ? -29.595 -6.050 23.861 1.00 87.62 95 GLU A CA 1
ATOM 775 C C . GLU A 1 95 ? -30.378 -7.365 23.705 1.00 87.62 95 GLU A C 1
ATOM 777 O O . GLU A 1 95 ? -31.569 -7.423 24.004 1.00 87.62 95 GLU A O 1
ATOM 782 N N . TYR A 1 96 ? -29.722 -8.444 23.263 1.00 82.88 96 TYR A N 1
ATOM 783 C CA . TYR A 1 96 ? -30.359 -9.756 23.128 1.00 82.88 96 TYR A CA 1
ATOM 784 C C . TYR A 1 96 ? -30.732 -10.378 24.483 1.00 82.88 96 TYR A C 1
ATOM 786 O O . TYR A 1 96 ? -31.794 -10.992 24.601 1.00 82.88 96 TYR A O 1
ATOM 794 N N . GLN A 1 97 ? -29.874 -10.227 25.499 1.00 74.62 97 GLN A N 1
ATOM 795 C CA . GLN A 1 97 ? -30.150 -10.710 26.858 1.00 74.62 97 GLN A CA 1
ATOM 796 C C . GLN A 1 97 ? -31.269 -9.909 27.536 1.00 74.62 97 GLN A C 1
ATOM 798 O O . GLN A 1 97 ? -32.038 -10.484 28.293 1.00 74.62 97 GLN A O 1
ATOM 803 N N . GLU A 1 98 ? -31.385 -8.608 27.261 1.00 79.31 98 GLU A N 1
ATOM 804 C CA . GLU A 1 98 ? -32.463 -7.760 27.794 1.00 79.31 98 GLU A CA 1
ATOM 805 C C . GLU A 1 98 ? -33.815 -7.985 27.092 1.00 79.31 98 GLU A C 1
ATOM 807 O O . GLU A 1 98 ? -34.865 -7.689 27.662 1.00 79.31 98 GLU A O 1
ATOM 812 N N . ALA A 1 99 ? -33.803 -8.499 25.858 1.00 72.12 99 ALA A N 1
ATOM 813 C CA . ALA A 1 99 ? -35.001 -8.784 25.067 1.00 72.12 99 ALA A CA 1
ATOM 814 C C . ALA A 1 99 ? -35.547 -10.221 25.222 1.00 72.12 99 ALA A C 1
ATOM 816 O O . ALA A 1 99 ? -36.601 -10.518 24.652 1.00 72.12 99 ALA A O 1
ATOM 817 N N . SER A 1 100 ? -34.838 -11.100 25.941 1.00 61.44 100 SER A N 1
ATOM 818 C CA . SER A 1 100 ? -35.227 -12.496 26.225 1.00 61.44 100 SER A CA 1
ATOM 819 C C . SER A 1 10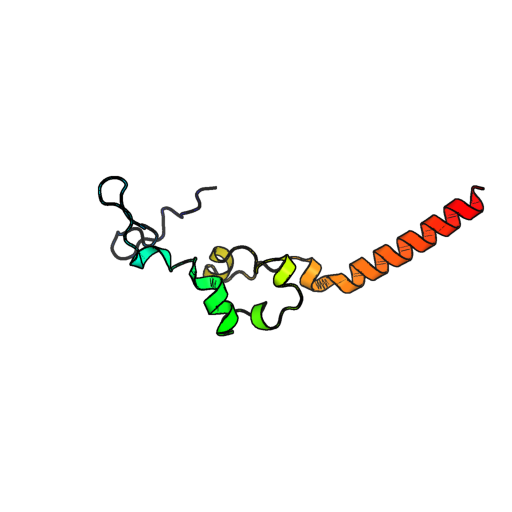0 ? -35.772 -12.650 27.642 1.00 61.44 100 SER A C 1
ATOM 821 O O . SER A 1 100 ? -36.699 -13.473 27.815 1.00 61.44 100 SER A O 1
#

Sequence (100 aa):
VSYVPTYEREEEKNIFAVGNLRKGVEETKRERLGNFYHEIEKGLHPCKSCLFLPVCGGACPKLWKEGSCPCPSFKFNMKERLMLYYAWQQLKEIEYQEAS

Foldseek 3Di:
DPPADPPDDDVNDRLQDQDDPVGDGDPVSPCPQVCVVVCLCVVVDPLVPQPCCVPCVQPGSVCVVVVHRPDDPCSPCVVVVVVVVVVVVVVVVVVVVVVD